Protein AF-A0A0P4UTB2-F1 (afdb_monomer_lite)

Structure (mmCIF, N/CA/C/O backbone):
data_AF-A0A0P4UTB2-F1
#
_entry.id   AF-A0A0P4UTB2-F1
#
loop_
_atom_site.group_PDB
_atom_site.id
_atom_site.type_symbol
_atom_site.label_atom_id
_atom_site.label_alt_id
_atom_site.label_comp_id
_atom_site.label_asym_id
_atom_site.label_entity_id
_atom_site.label_seq_id
_atom_site.pdbx_PDB_ins_code
_atom_site.Cartn_x
_atom_site.Cartn_y
_atom_site.Cartn_z
_atom_site.occupancy
_atom_site.B_iso_or_equiv
_atom_site.auth_seq_id
_atom_site.auth_comp_id
_atom_site.auth_asym_id
_atom_site.auth_atom_id
_atom_site.pdbx_PDB_model_num
ATOM 1 N N . MET A 1 1 ? 5.057 13.997 -24.137 1.00 56.75 1 MET A N 1
ATOM 2 C CA . MET A 1 1 ? 4.833 13.812 -22.686 1.00 56.75 1 MET A CA 1
ATOM 3 C C . MET A 1 1 ? 5.319 12.414 -22.311 1.00 56.75 1 MET A C 1
ATOM 5 O O . MET A 1 1 ? 4.965 11.486 -23.025 1.00 56.75 1 MET A O 1
ATOM 9 N N . ARG A 1 2 ? 6.183 12.257 -21.297 1.00 77.25 2 ARG A N 1
ATOM 10 C CA . ARG A 1 2 ? 6.678 10.950 -20.811 1.00 77.25 2 ARG A CA 1
ATOM 11 C C . ARG A 1 2 ? 6.095 10.710 -19.419 1.00 77.25 2 ARG A C 1
ATOM 13 O O . ARG A 1 2 ? 6.495 11.396 -18.488 1.00 77.25 2 ARG 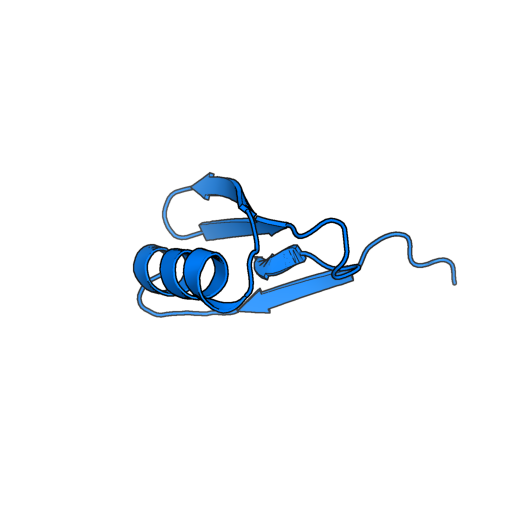A O 1
ATOM 20 N N . ILE A 1 3 ? 5.142 9.790 -19.301 1.00 80.12 3 ILE A N 1
ATOM 21 C CA . ILE A 1 3 ? 4.580 9.368 -18.012 1.00 80.12 3 ILE A CA 1
ATOM 22 C C . ILE A 1 3 ? 5.402 8.180 -17.514 1.00 80.12 3 ILE A C 1
ATOM 24 O O . ILE A 1 3 ? 5.547 7.195 -18.234 1.00 80.12 3 ILE A O 1
ATOM 28 N N . THR A 1 4 ? 5.984 8.303 -16.323 1.00 84.00 4 THR A N 1
ATOM 29 C CA . THR A 1 4 ? 6.864 7.285 -15.721 1.00 84.00 4 THR A CA 1
ATOM 30 C C . THR A 1 4 ? 6.152 6.416 -14.689 1.00 84.00 4 THR A C 1
ATOM 32 O O . THR A 1 4 ? 6.629 5.326 -14.396 1.00 84.00 4 THR A O 1
ATOM 35 N N . ALA A 1 5 ? 5.026 6.883 -14.147 1.00 82.06 5 ALA A N 1
ATOM 36 C CA . ALA A 1 5 ? 4.195 6.163 -13.189 1.00 82.06 5 ALA A CA 1
ATOM 37 C C . ALA A 1 5 ? 2.752 6.683 -13.240 1.00 82.06 5 ALA A C 1
ATOM 39 O O . ALA A 1 5 ? 2.514 7.828 -13.628 1.00 82.06 5 ALA A O 1
ATOM 40 N N . SER A 1 6 ? 1.801 5.838 -12.844 1.00 85.94 6 SER A N 1
ATOM 41 C CA . SER A 1 6 ? 0.388 6.191 -12.670 1.00 85.94 6 SER A CA 1
ATOM 42 C C . SER A 1 6 ? -0.057 5.818 -11.260 1.00 85.94 6 SER A C 1
ATOM 44 O O . SER A 1 6 ? 0.420 4.833 -10.701 1.00 85.94 6 SER A O 1
ATOM 46 N N . ALA A 1 7 ? -0.966 6.598 -10.685 1.00 89.25 7 ALA A N 1
ATOM 47 C CA . ALA A 1 7 ? -1.508 6.345 -9.358 1.00 89.25 7 ALA A CA 1
ATOM 48 C C . ALA A 1 7 ? -3.022 6.580 -9.350 1.00 89.25 7 ALA A C 1
ATOM 50 O O . ALA A 1 7 ? -3.514 7.481 -10.032 1.00 89.25 7 ALA A O 1
ATOM 51 N N . ILE A 1 8 ? -3.747 5.766 -8.587 1.00 87.62 8 ILE A N 1
ATOM 52 C CA . ILE A 1 8 ? -5.190 5.874 -8.380 1.00 87.62 8 ILE A CA 1
ATOM 53 C C . ILE A 1 8 ? -5.416 6.352 -6.950 1.00 87.62 8 ILE A C 1
ATOM 55 O O . ILE A 1 8 ? -5.093 5.624 -6.016 1.00 87.62 8 ILE A O 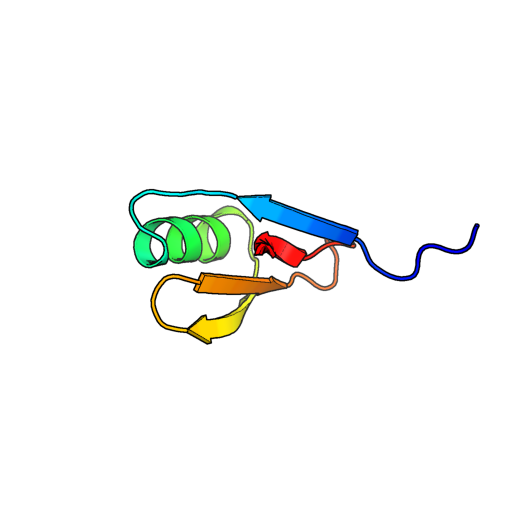1
ATOM 59 N N . SER A 1 9 ? -5.979 7.555 -6.802 1.00 90.75 9 SER A N 1
ATOM 60 C CA . SER A 1 9 ? -6.386 8.100 -5.503 1.00 90.75 9 SER A CA 1
ATOM 61 C C . SER A 1 9 ? -7.840 7.764 -5.185 1.00 90.75 9 SER A C 1
ATOM 63 O O . SER A 1 9 ? -8.730 8.139 -5.952 1.00 90.75 9 SER A O 1
ATOM 65 N N . LEU A 1 10 ? -8.086 7.104 -4.054 1.00 89.25 10 LEU A N 1
ATOM 66 C CA . LEU A 1 10 ? -9.426 6.733 -3.587 1.00 89.25 10 LEU A CA 1
ATOM 67 C C . LEU A 1 10 ? -9.705 7.307 -2.195 1.00 89.25 10 LEU A C 1
ATOM 69 O O . LEU A 1 10 ? -9.018 6.990 -1.232 1.00 89.25 10 LEU A O 1
ATOM 73 N N . ASN A 1 11 ? -10.780 8.089 -2.074 1.00 91.88 11 ASN A N 1
ATOM 74 C CA . ASN A 1 11 ? -11.312 8.476 -0.767 1.00 91.88 11 ASN A CA 1
ATOM 75 C C . ASN A 1 11 ? -12.238 7.376 -0.249 1.00 91.88 11 ASN A C 1
ATOM 77 O O . ASN A 1 11 ? -13.172 6.973 -0.946 1.00 91.88 11 ASN A O 1
ATOM 81 N N . VAL A 1 12 ? -11.984 6.914 0.971 1.00 91.00 12 VAL A N 1
ATOM 82 C CA . VAL A 1 12 ? -12.727 5.832 1.622 1.00 91.00 12 VAL A CA 1
ATOM 83 C C . VAL A 1 12 ? -12.963 6.173 3.090 1.00 91.00 12 VAL A C 1
ATOM 85 O O . VAL A 1 12 ? -12.122 6.818 3.711 1.00 91.00 12 VAL A O 1
ATOM 88 N N . ASP A 1 13 ? -14.086 5.721 3.648 1.00 91.06 13 ASP A N 1
ATOM 89 C CA . ASP A 1 13 ? -14.382 5.893 5.077 1.00 91.06 13 ASP A CA 1
ATOM 90 C C . ASP A 1 13 ? -13.420 5.094 5.970 1.00 91.06 13 ASP A C 1
ATOM 92 O O . ASP A 1 13 ? -12.985 5.580 7.011 1.00 91.06 13 ASP A O 1
ATOM 96 N N . ASP A 1 14 ? -13.054 3.876 5.551 1.00 91.44 14 ASP A N 1
ATOM 97 C CA . ASP A 1 14 ? -12.098 3.023 6.261 1.00 91.44 14 ASP A CA 1
ATOM 98 C C . ASP A 1 14 ? -10.934 2.631 5.343 1.00 91.44 14 ASP A C 1
ATOM 100 O O . ASP A 1 14 ? -11.035 1.762 4.466 1.00 91.44 14 ASP A O 1
ATOM 104 N N . VAL A 1 15 ? -9.800 3.291 5.573 1.00 91.38 15 VAL A N 1
ATOM 105 C CA . VAL A 1 15 ? -8.54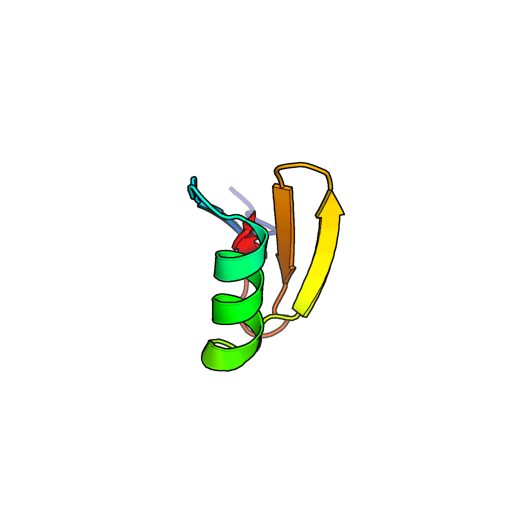9 3.091 4.836 1.00 91.38 15 VAL A CA 1
ATOM 106 C C . VAL A 1 15 ? -7.986 1.688 5.064 1.00 91.38 15 VAL A C 1
ATOM 108 O O . VAL A 1 15 ? -7.500 1.061 4.124 1.00 91.38 15 VAL A O 1
ATOM 111 N N . THR A 1 16 ? -8.094 1.146 6.279 1.00 90.38 16 THR A N 1
ATOM 112 C CA . THR A 1 16 ? -7.510 -0.159 6.630 1.00 90.38 16 THR A CA 1
ATOM 113 C C . THR A 1 16 ? -8.314 -1.305 6.023 1.00 90.38 16 THR A C 1
ATOM 115 O O . THR A 1 16 ? -7.739 -2.246 5.458 1.00 90.38 16 THR A O 1
ATOM 118 N N . ALA A 1 17 ? -9.645 -1.220 6.094 1.00 91.81 17 ALA A N 1
ATOM 119 C CA . ALA A 1 17 ? -10.538 -2.186 5.465 1.00 91.81 17 ALA A CA 1
ATOM 120 C C . ALA A 1 17 ? -10.354 -2.188 3.940 1.00 91.81 17 ALA A C 1
ATOM 122 O O . ALA A 1 17 ? -10.184 -3.250 3.334 1.00 91.81 17 ALA A O 1
ATOM 123 N N . SER A 1 18 ? -10.284 -1.000 3.332 1.00 92.12 18 SER A N 1
ATOM 124 C CA . SER A 1 18 ? -10.061 -0.846 1.890 1.00 92.12 18 SER A CA 1
ATOM 125 C C . SER A 1 18 ? -8.689 -1.372 1.466 1.00 92.12 18 SER A C 1
ATOM 127 O O . SER A 1 18 ? -8.587 -2.129 0.499 1.00 92.12 18 SER A O 1
ATOM 129 N N . ALA A 1 19 ? -7.633 -1.070 2.229 1.00 91.69 19 ALA A N 1
ATOM 130 C CA . ALA A 1 19 ? -6.300 -1.596 1.962 1.00 91.69 19 ALA A CA 1
ATOM 131 C C . ALA A 1 19 ? -6.270 -3.123 1.993 1.00 91.69 19 ALA A C 1
ATOM 133 O O . ALA A 1 19 ? -5.677 -3.769 1.130 1.00 91.69 19 ALA A O 1
ATOM 134 N N . THR A 1 20 ? -6.919 -3.712 2.995 1.00 92.25 20 THR A N 1
ATOM 135 C CA . THR A 1 20 ? -6.995 -5.165 3.165 1.00 92.25 20 THR A CA 1
ATOM 136 C C . THR A 1 20 ? -7.730 -5.816 2.001 1.00 92.25 20 THR A C 1
ATOM 138 O O . THR A 1 20 ? -7.237 -6.802 1.454 1.00 92.25 20 THR A O 1
ATOM 141 N N . PHE A 1 21 ? -8.842 -5.226 1.563 1.00 92.31 21 PHE A N 1
ATOM 142 C CA . PHE A 1 21 ? -9.591 -5.692 0.402 1.00 92.31 21 PHE A CA 1
ATOM 143 C C . PHE A 1 21 ? -8.728 -5.703 -0.867 1.00 92.31 21 PHE A C 1
ATOM 145 O O . PHE A 1 21 ? -8.644 -6.722 -1.554 1.00 92.31 21 PHE A O 1
ATOM 152 N N . ILE A 1 22 ? -8.015 -4.609 -1.152 1.00 91.19 22 ILE A N 1
ATOM 153 C CA . ILE A 1 22 ? -7.158 -4.522 -2.343 1.00 91.19 22 ILE A CA 1
ATOM 154 C C . ILE A 1 22 ? -5.983 -5.513 -2.250 1.00 91.19 22 ILE A C 1
ATOM 156 O O . ILE A 1 22 ? -5.667 -6.192 -3.231 1.00 91.19 22 ILE A O 1
ATOM 160 N N . LYS A 1 23 ? -5.377 -5.678 -1.069 1.00 92.00 23 LYS A N 1
ATOM 161 C CA . LYS A 1 23 ? -4.316 -6.675 -0.849 1.00 92.00 23 LYS A CA 1
ATOM 162 C C . LYS A 1 23 ? -4.804 -8.108 -1.082 1.00 92.00 23 LYS A C 1
ATOM 164 O O . LYS A 1 23 ? -4.146 -8.873 -1.782 1.00 92.00 23 LYS A O 1
ATOM 169 N N . GLN A 1 24 ? -5.960 -8.469 -0.525 1.00 93.06 24 GLN A N 1
ATOM 170 C CA . GLN A 1 24 ? -6.488 -9.836 -0.571 1.00 93.06 24 GLN A CA 1
ATOM 171 C C . GLN A 1 24 ? -7.076 -10.209 -1.934 1.00 93.06 24 GLN A C 1
ATOM 173 O O . GLN A 1 24 ? -6.848 -11.318 -2.412 1.00 93.06 24 GLN A O 1
ATOM 178 N N . HIS A 1 25 ? -7.821 -9.301 -2.566 1.00 91.56 25 HIS A N 1
ATOM 179 C CA . HIS A 1 25 ? -8.562 -9.606 -3.792 1.00 91.56 25 HIS A CA 1
ATOM 180 C C . HIS A 1 25 ? -7.816 -9.222 -5.068 1.00 91.56 25 HIS A C 1
ATOM 182 O O . HIS A 1 25 ? -7.988 -9.877 -6.094 1.00 91.56 25 HIS A O 1
ATOM 188 N N . PHE A 1 26 ? -6.978 -8.184 -5.020 1.00 88.44 26 PHE A N 1
ATOM 189 C CA . PHE A 1 26 ? -6.283 -7.658 -6.198 1.00 88.44 26 PHE A CA 1
ATOM 190 C C . PHE A 1 26 ? -4.772 -7.902 -6.160 1.00 88.44 26 PHE A C 1
ATOM 192 O O . PHE A 1 26 ? -4.079 -7.550 -7.116 1.00 88.44 26 PHE A O 1
ATOM 199 N N . GLY A 1 27 ? -4.250 -8.516 -5.093 1.00 87.81 27 GLY A N 1
ATOM 200 C CA . GLY A 1 27 ? -2.844 -8.909 -4.988 1.00 87.81 27 GLY A CA 1
ATOM 201 C C . GLY A 1 27 ? -1.867 -7.735 -4.919 1.00 87.81 27 GLY A C 1
ATOM 202 O O . GLY A 1 27 ? -0.686 -7.909 -5.219 1.00 87.81 27 GLY A O 1
ATOM 203 N N . PHE A 1 28 ? -2.342 -6.539 -4.561 1.00 91.62 28 PHE A N 1
ATOM 204 C CA . PHE A 1 28 ? -1.449 -5.420 -4.270 1.00 91.62 28 PHE A CA 1
ATOM 205 C C . PHE A 1 28 ? -0.728 -5.654 -2.945 1.00 91.62 28 PHE A C 1
ATOM 207 O O . PHE A 1 28 ? -1.186 -6.407 -2.084 1.00 91.62 28 PHE A O 1
ATOM 214 N N . LYS A 1 29 ? 0.415 -5.000 -2.778 1.00 90.38 29 LYS A N 1
ATOM 215 C CA . LYS A 1 29 ? 1.201 -5.023 -1.550 1.00 90.38 29 LYS A CA 1
ATOM 216 C C . LYS A 1 29 ? 1.254 -3.629 -0.964 1.00 90.38 29 LYS A C 1
ATOM 218 O O . LYS A 1 29 ? 1.281 -2.648 -1.693 1.00 90.38 29 LYS A O 1
ATOM 223 N N . GLU A 1 30 ? 1.259 -3.562 0.357 1.00 91.69 30 GLU A N 1
ATOM 224 C CA . GLU A 1 30 ? 1.455 -2.302 1.060 1.00 91.69 30 GLU A CA 1
ATOM 225 C C . GLU A 1 30 ? 2.898 -1.842 0.899 1.00 91.69 30 GLU A C 1
ATOM 227 O O . GLU A 1 30 ? 3.820 -2.595 1.211 1.00 91.69 30 GLU A O 1
ATOM 232 N N . GLU A 1 31 ? 3.078 -0.624 0.397 1.00 89.69 31 GLU A N 1
ATOM 233 C CA . GLU A 1 31 ? 4.379 0.050 0.394 1.00 89.69 31 GLU A CA 1
A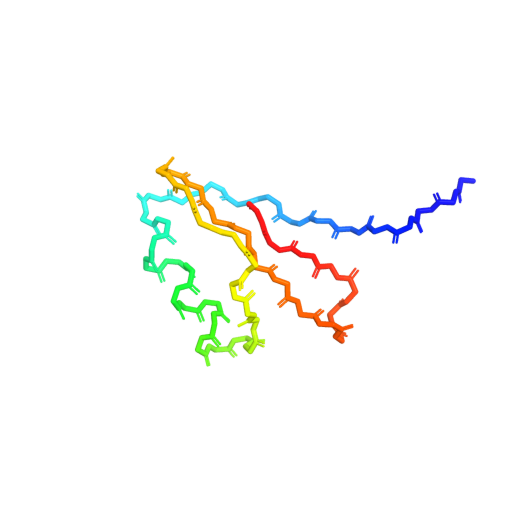TOM 234 C C . GLU A 1 31 ? 4.512 0.994 1.577 1.00 89.69 31 GLU A C 1
ATOM 236 O O . GLU A 1 31 ? 5.586 1.109 2.164 1.00 89.69 31 GLU A O 1
ATOM 241 N N . MET A 1 32 ? 3.417 1.669 1.927 1.00 88.12 32 MET A N 1
ATOM 242 C CA . MET A 1 32 ? 3.391 2.647 3.000 1.00 88.12 32 MET A CA 1
ATOM 243 C C . MET A 1 32 ? 1.998 2.720 3.610 1.00 88.12 32 MET A C 1
ATOM 245 O O . MET A 1 32 ? 0.995 2.627 2.908 1.00 88.12 32 MET A O 1
ATOM 249 N N . SER A 1 33 ? 1.946 2.942 4.916 1.00 89.50 33 SER A N 1
ATOM 250 C CA . SER A 1 33 ? 0.716 3.225 5.643 1.00 89.50 33 SER A CA 1
ATOM 251 C C . SER A 1 33 ? 0.974 4.352 6.639 1.00 89.50 33 SER A C 1
ATOM 253 O O . SER A 1 33 ? 2.025 4.388 7.284 1.00 89.50 33 SER A O 1
ATOM 255 N N . ALA A 1 34 ? 0.041 5.293 6.720 1.00 87.81 34 ALA A N 1
ATOM 256 C CA . ALA A 1 34 ? 0.036 6.422 7.639 1.00 87.81 34 ALA A CA 1
ATOM 257 C C . ALA A 1 34 ? -1.389 6.640 8.175 1.00 87.81 34 ALA A C 1
ATOM 259 O O . ALA A 1 34 ? -2.357 6.074 7.664 1.00 87.81 34 ALA A O 1
ATOM 260 N N . GLU A 1 35 ? -1.547 7.463 9.212 1.00 84.94 35 GLU A N 1
ATOM 261 C CA . GLU A 1 35 ? -2.883 7.787 9.723 1.00 84.94 35 GLU A CA 1
ATOM 262 C C . GLU A 1 35 ? -3.738 8.441 8.627 1.00 84.94 35 GLU A C 1
ATOM 264 O O . GLU A 1 35 ? -3.422 9.519 8.129 1.00 84.94 35 GLU A O 1
ATOM 269 N N . GLY A 1 36 ? -4.817 7.754 8.237 1.00 85.81 36 GLY A N 1
ATOM 270 C CA . GLY A 1 36 ? -5.745 8.210 7.201 1.00 85.81 36 GLY A CA 1
ATOM 271 C C . GLY A 1 36 ? -5.273 8.012 5.756 1.00 85.81 36 GLY A C 1
ATOM 272 O O . GLY A 1 36 ? -5.940 8.502 4.851 1.00 85.81 36 GLY A O 1
ATOM 273 N N . PHE A 1 37 ? -4.166 7.302 5.512 1.00 87.75 37 PHE A N 1
ATOM 274 C CA . PHE A 1 37 ? -3.641 7.102 4.158 1.00 87.75 37 PHE A CA 1
ATOM 275 C C . PHE A 1 37 ? -2.878 5.782 4.005 1.00 87.75 37 PHE A C 1
ATOM 277 O O . PHE A 1 37 ? -2.135 5.368 4.892 1.00 87.75 37 PHE A O 1
ATOM 284 N N . VAL A 1 38 ? -3.004 5.138 2.845 1.00 91.88 38 VAL A N 1
ATOM 285 C CA . VAL A 1 38 ? -2.274 3.907 2.529 1.00 91.88 38 VAL A CA 1
ATOM 286 C C . VAL A 1 38 ? -1.854 3.902 1.068 1.00 91.88 38 VAL A C 1
ATOM 288 O O . VAL A 1 38 ? -2.666 4.142 0.180 1.00 91.88 38 VAL A O 1
ATOM 291 N N . SER A 1 39 ? -0.587 3.591 0.813 1.00 91.62 39 SER A N 1
ATOM 292 C CA . SER A 1 39 ? -0.082 3.352 -0.533 1.00 91.62 39 SER A CA 1
ATOM 293 C C . SER A 1 39 ? 0.114 1.868 -0.778 1.00 91.62 39 SER A C 1
ATOM 295 O O . SER A 1 39 ? 0.815 1.179 -0.029 1.00 91.62 39 SER A O 1
ATOM 297 N N . LEU A 1 40 ? -0.486 1.380 -1.859 1.00 92.31 40 LEU A N 1
ATOM 298 C CA . LEU A 1 40 ? -0.354 -0.004 -2.288 1.00 92.31 40 LEU A CA 1
ATOM 299 C C . LEU A 1 40 ? 0.226 -0.061 -3.695 1.00 92.31 40 LEU A C 1
ATOM 301 O O . LEU A 1 40 ? -0.298 0.576 -4.606 1.00 92.31 40 LEU A O 1
ATOM 305 N N . SER A 1 41 ? 1.245 -0.884 -3.908 1.00 91.38 41 SER A N 1
ATOM 306 C CA . SER A 1 41 ? 1.815 -1.108 -5.231 1.00 91.38 41 SER A CA 1
ATOM 307 C C . SER A 1 41 ? 1.651 -2.547 -5.679 1.00 91.38 41 SER A C 1
ATOM 309 O O . SER A 1 41 ? 1.563 -3.496 -4.892 1.00 91.38 41 SER A O 1
ATOM 311 N N . ARG A 1 42 ? 1.584 -2.708 -6.996 1.00 89.25 42 ARG A N 1
ATOM 312 C CA . ARG A 1 42 ? 1.636 -4.008 -7.643 1.00 89.25 42 ARG A CA 1
ATOM 313 C C . ARG A 1 42 ? 2.541 -3.891 -8.869 1.00 89.25 42 ARG A C 1
ATOM 315 O O . ARG A 1 42 ? 2.207 -3.140 -9.786 1.00 89.25 42 ARG A O 1
ATOM 322 N N . PRO A 1 43 ? 3.679 -4.607 -8.903 1.00 82.31 43 PRO A N 1
ATOM 323 C CA . PRO A 1 43 ? 4.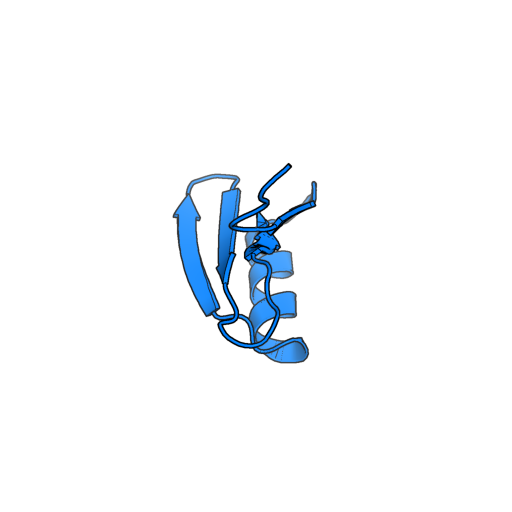697 -4.416 -9.936 1.00 82.31 43 PRO A CA 1
ATOM 324 C C . PRO A 1 43 ? 4.193 -4.734 -11.350 1.00 82.31 43 PRO A C 1
ATOM 326 O O . PRO A 1 43 ? 4.700 -4.176 -12.316 1.00 82.31 43 PRO A O 1
ATOM 329 N N . ASP A 1 44 ? 3.177 -5.586 -11.481 1.00 84.62 44 ASP A N 1
ATOM 330 C CA . ASP A 1 44 ? 2.567 -5.945 -12.761 1.00 84.62 44 ASP A CA 1
ATOM 331 C C . ASP A 1 44 ? 1.318 -5.118 -13.124 1.00 84.62 44 ASP A C 1
ATOM 333 O O . ASP A 1 44 ? 0.834 -5.223 -14.247 1.00 84.62 44 ASP A O 1
ATOM 337 N N . ALA A 1 45 ? 0.807 -4.265 -12.227 1.00 82.81 45 ALA A N 1
ATOM 338 C CA . ALA A 1 45 ? -0.370 -3.435 -12.508 1.00 82.81 45 ALA A CA 1
ATOM 339 C C . ALA A 1 45 ? -0.038 -2.174 -13.325 1.00 82.81 45 ALA A C 1
ATOM 341 O O . ALA A 1 45 ? -0.910 -1.622 -13.990 1.00 82.81 45 ALA A O 1
ATOM 342 N N . GLY A 1 46 ? 1.212 -1.699 -13.276 1.00 82.25 46 GLY A N 1
ATOM 343 C CA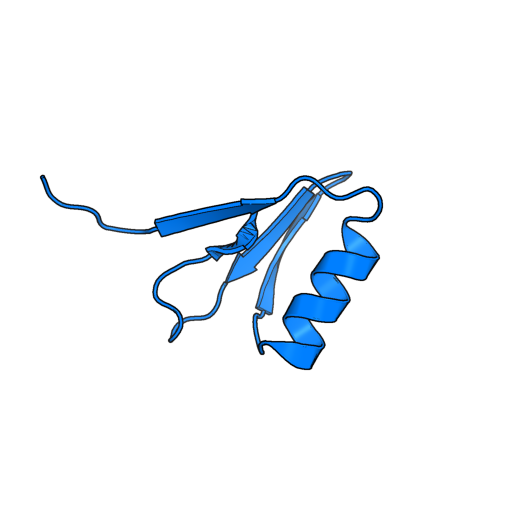 . GLY A 1 46 ? 1.625 -0.448 -13.925 1.00 82.25 46 GLY A CA 1
ATOM 344 C C . GLY A 1 46 ? 1.119 0.825 -13.229 1.00 82.25 46 GLY A C 1
ATOM 345 O O . GLY A 1 46 ? 1.311 1.924 -13.751 1.00 82.25 46 GLY A O 1
ATOM 346 N N . PHE A 1 47 ? 0.493 0.690 -12.055 1.00 83.06 47 PHE A N 1
ATOM 347 C CA . PHE A 1 47 ? 0.035 1.793 -11.214 1.00 83.06 47 PHE A CA 1
ATOM 348 C C . PHE A 1 47 ? 0.021 1.419 -9.724 1.00 83.06 47 PHE A C 1
ATOM 350 O O . PHE A 1 47 ? 0.096 0.241 -9.365 1.00 83.06 47 PHE A O 1
ATOM 357 N N . ILE A 1 48 ? -0.095 2.433 -8.866 1.00 87.94 48 ILE A N 1
ATOM 358 C CA . ILE A 1 48 ? -0.228 2.298 -7.405 1.00 87.94 48 ILE A CA 1
ATOM 359 C C . ILE A 1 48 ? -1.579 2.846 -6.916 1.00 87.94 48 ILE A C 1
ATOM 361 O O . ILE A 1 48 ? -2.176 3.686 -7.586 1.00 87.94 48 ILE A O 1
ATOM 365 N N . PHE A 1 49 ? -2.059 2.387 -5.762 1.00 86.56 49 PHE A N 1
ATOM 366 C CA . PHE A 1 49 ? -3.180 2.987 -5.032 1.00 86.56 49 PHE A CA 1
ATOM 367 C C . PHE A 1 49 ? -2.672 3.917 -3.940 1.00 86.56 49 PHE A C 1
ATOM 369 O O . PHE A 1 49 ? -1.641 3.627 -3.334 1.00 86.56 49 PHE A O 1
ATOM 376 N N . GLN A 1 50 ? -3.408 4.999 -3.710 1.00 83.88 50 GLN A N 1
ATOM 377 C CA . GLN A 1 50 ? -3.154 6.028 -2.705 1.00 83.88 50 GLN A CA 1
ATOM 378 C C . GLN A 1 50 ? -4.466 6.720 -2.306 1.00 83.88 50 GLN A C 1
ATOM 380 O O . GLN A 1 50 ? -5.509 6.445 -2.942 1.00 83.88 50 GLN A O 1
#

Sequence (50 aa):
MRITASAISLNVDDVTASATFIKQHFGFKEEMSAEGFVSLSRPDAGFIFQ

Secondary structure (DSSP, 8-state):
------EE----S-HHHHHHHHHHHH--EEEEEETTEEEEE-TTTSSEE-

Radius of gyration: 11.08 Å; chains: 1; bounding box: 21×24×32 Å

Foldseek 3Di:
DDDPAAEDEDQDPDQVVVVVCCCVPVVWAWPDDDVRDTWTDDPVVRYIYD

pLDDT: mean 87.83, std 5.81, range [56.75, 93.06]